Protein AF-A0A2K5ARE4-F1 (afdb_monomer_lite)

Sequence (48 aa):
MSVKRYKKSKAIWCNDCDIVFDTLQVAEEHAEQTGHTIKVIEFITDRE

Organism: NCBI:txid2058097

Secondary structure (DSSP, 8-state):
------EEEEEEEETTTTEEESSHHHHHHHHHHH-PPEEEEEEEEP--

Foldseek 3Di:
DDPQDWDWQKWKAFPVVRDIDRDPVVVVVVCVVPVTDIDIDIDTDRDD

Radius of gyration: 14.06 Å; chains: 1; bounding box: 42×15×32 Å

Structure (mmCIF, N/CA/C/O backbone):
data_AF-A0A2K5ARE4-F1
#
_entry.id   AF-A0A2K5ARE4-F1
#
loop_
_atom_site.group_PDB
_atom_site.id
_atom_site.type_symbol
_atom_site.label_atom_id
_atom_site.label_alt_id
_atom_site.label_comp_id
_atom_site.label_asym_id
_atom_site.label_entity_id
_atom_site.label_seq_id
_atom_site.pdbx_PDB_ins_code
_atom_site.Cartn_x
_atom_site.Cartn_y
_atom_site.Cartn_z
_atom_site.occupancy
_atom_site.B_iso_or_equiv
_atom_site.auth_seq_id
_atom_site.auth_comp_id
_atom_site.auth_asym_id
_atom_s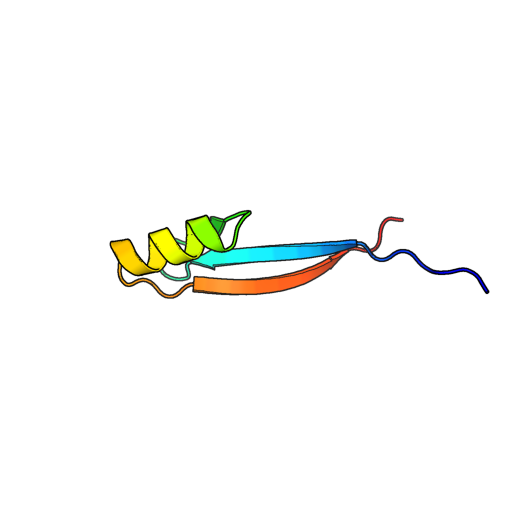ite.auth_atom_id
_atom_site.pdbx_PDB_model_num
ATOM 1 N N . MET A 1 1 ? 32.679 2.295 -17.958 1.00 41.22 1 MET A N 1
ATOM 2 C CA . MET A 1 1 ? 31.588 1.635 -17.206 1.00 41.22 1 MET A CA 1
ATOM 3 C C . MET A 1 1 ? 30.283 2.328 -17.560 1.00 41.22 1 MET A C 1
ATOM 5 O O . MET A 1 1 ? 30.126 3.494 -17.226 1.00 41.22 1 MET A O 1
ATOM 9 N N . SER A 1 2 ? 29.389 1.661 -18.291 1.00 54.84 2 SER A N 1
ATOM 10 C CA . SER A 1 2 ? 28.081 2.217 -18.659 1.00 54.84 2 SER A CA 1
ATOM 11 C C . SER A 1 2 ? 27.114 2.011 -17.496 1.00 54.84 2 SER A C 1
ATOM 13 O O . SER A 1 2 ? 26.747 0.878 -17.191 1.00 54.84 2 SER A O 1
ATOM 15 N N . VAL A 1 3 ? 26.740 3.088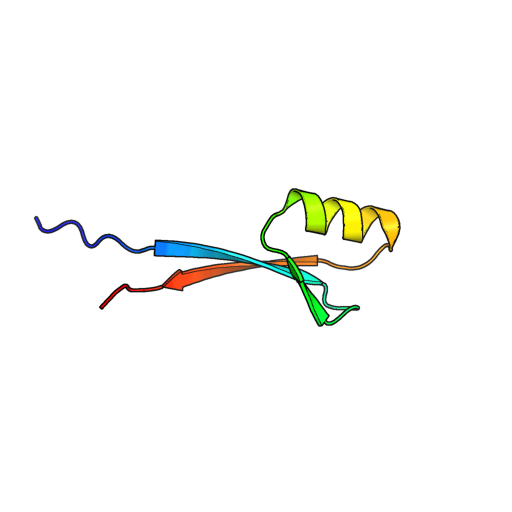 -16.805 1.00 61.03 3 VAL A N 1
ATOM 16 C CA . VAL A 1 3 ? 25.761 3.030 -15.712 1.00 61.03 3 VAL A CA 1
ATOM 17 C C . VAL A 1 3 ? 24.383 2.798 -16.334 1.00 61.03 3 VAL A C 1
ATOM 19 O O . VAL A 1 3 ? 23.795 3.725 -16.890 1.00 61.03 3 VAL A O 1
ATOM 22 N N . LYS A 1 4 ? 23.874 1.561 -16.280 1.00 63.72 4 LYS A N 1
ATOM 23 C CA . LYS A 1 4 ? 22.487 1.260 -16.661 1.00 63.72 4 LYS A CA 1
ATOM 24 C C . LYS A 1 4 ? 21.558 2.006 -15.700 1.00 63.72 4 LYS A C 1
ATOM 26 O O . LYS A 1 4 ? 21.559 1.738 -14.500 1.00 63.72 4 LYS A O 1
ATOM 31 N N . ARG A 1 5 ? 20.812 2.986 -16.213 1.00 63.91 5 ARG A N 1
ATOM 32 C CA . ARG A 1 5 ? 19.834 3.757 -15.436 1.00 63.91 5 ARG A CA 1
ATOM 33 C C . ARG A 1 5 ? 18.521 2.978 -15.398 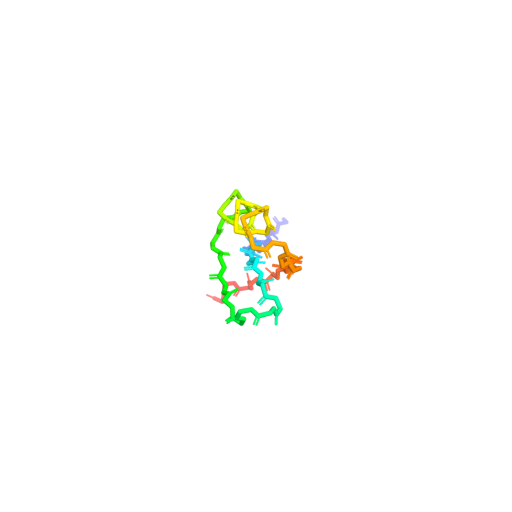1.00 63.91 5 ARG A C 1
ATOM 35 O O . ARG A 1 5 ? 17.704 3.117 -16.297 1.00 63.91 5 ARG A O 1
ATOM 42 N N . TYR A 1 6 ? 18.322 2.170 -14.363 1.00 66.00 6 TYR A N 1
ATOM 43 C CA . TYR A 1 6 ? 17.022 1.561 -14.089 1.00 66.00 6 TYR A CA 1
ATOM 44 C C . TYR A 1 6 ? 16.064 2.603 -13.491 1.00 66.00 6 TYR A C 1
ATOM 46 O O . TYR A 1 6 ? 16.462 3.392 -12.625 1.00 66.00 6 TYR A O 1
ATOM 54 N N . LYS A 1 7 ? 14.793 2.612 -13.916 1.00 67.12 7 LYS A N 1
ATOM 55 C CA . LYS A 1 7 ? 13.755 3.419 -13.262 1.00 67.12 7 LYS A CA 1
ATOM 56 C C . LYS A 1 7 ? 13.079 2.549 -12.203 1.00 67.12 7 LYS A C 1
ATOM 58 O O . LYS A 1 7 ? 12.364 1.601 -12.522 1.00 67.12 7 LYS A O 1
ATOM 63 N N . LYS A 1 8 ? 13.345 2.846 -10.928 1.00 70.06 8 LYS A N 1
ATOM 64 C CA . LYS A 1 8 ? 12.580 2.268 -9.817 1.00 70.06 8 LYS A CA 1
ATOM 65 C C . LYS A 1 8 ? 11.223 2.960 -9.784 1.00 70.06 8 LYS A C 1
ATOM 67 O O . LYS A 1 8 ? 11.164 4.164 -9.538 1.00 70.06 8 LYS A O 1
ATOM 72 N N . SER A 1 9 ? 10.171 2.207 -10.069 1.00 78.81 9 SER A N 1
ATOM 73 C CA . SER A 1 9 ? 8.790 2.652 -9.916 1.00 78.81 9 SER A CA 1
ATOM 74 C C . SER A 1 9 ? 8.226 2.022 -8.647 1.00 78.81 9 SER A C 1
ATOM 76 O O . SER A 1 9 ? 8.509 0.864 -8.336 1.00 78.81 9 SER A O 1
ATOM 78 N N . LYS A 1 10 ? 7.460 2.802 -7.892 1.00 83.19 10 LYS A N 1
ATOM 79 C CA . LYS A 1 10 ? 6.806 2.373 -6.658 1.00 83.19 10 LYS A CA 1
ATOM 80 C C . LYS A 1 10 ? 5.312 2.578 -6.846 1.00 83.19 10 LYS A C 1
ATOM 82 O O . LYS A 1 10 ? 4.906 3.672 -7.214 1.00 83.19 10 LYS A O 1
ATOM 87 N N . ALA A 1 11 ? 4.529 1.535 -6.614 1.00 86.81 11 ALA A N 1
ATOM 88 C CA . ALA A 1 11 ? 3.074 1.590 -6.591 1.00 86.81 11 ALA A CA 1
ATOM 89 C C . ALA A 1 11 ? 2.589 1.095 -5.229 1.00 86.81 11 ALA A C 1
ATOM 91 O O . ALA A 1 11 ? 3.191 0.186 -4.652 1.00 86.81 11 ALA A O 1
ATOM 92 N N . ILE A 1 12 ? 1.524 1.686 -4.697 1.00 92.25 12 ILE A N 1
ATOM 93 C CA . ILE A 1 12 ? 0.924 1.244 -3.439 1.00 92.25 12 ILE A CA 1
ATOM 94 C C . ILE A 1 12 ? -0.482 0.751 -3.737 1.00 92.25 12 ILE A C 1
ATOM 96 O O . ILE A 1 12 ? -1.268 1.480 -4.314 1.00 92.25 12 ILE A O 1
ATOM 100 N N . TRP A 1 13 ? -0.810 -0.477 -3.370 1.00 92.50 13 TRP A N 1
ATOM 101 C CA . TRP A 1 13 ? -2.083 -1.112 -3.700 1.00 92.50 13 TRP A CA 1
ATOM 102 C C . TRP A 1 13 ? -2.858 -1.425 -2.420 1.00 92.50 13 TRP A C 1
ATOM 104 O O . TRP A 1 13 ? -2.313 -2.049 -1.516 1.00 92.50 13 TRP A O 1
ATOM 114 N N . CYS A 1 14 ? -4.119 -1.008 -2.324 1.00 93.88 14 CYS A N 1
ATOM 115 C CA . CYS A 1 14 ? -5.051 -1.498 -1.308 1.00 93.88 14 CYS A CA 1
ATOM 116 C C . CYS A 1 14 ? -5.697 -2.826 -1.738 1.00 93.88 14 CYS A C 1
ATOM 118 O O . CYS A 1 14 ? -6.372 -2.879 -2.765 1.00 93.88 14 CYS A O 1
ATOM 120 N N . ASN A 1 15 ? -5.532 -3.877 -0.932 1.00 89.38 15 ASN A N 1
ATOM 121 C CA . ASN A 1 15 ? -6.040 -5.216 -1.248 1.00 89.38 15 ASN A CA 1
ATOM 122 C C . ASN A 1 15 ? -7.573 -5.324 -1.150 1.00 89.38 15 ASN A C 1
ATOM 124 O O . ASN A 1 15 ? -8.174 -6.149 -1.826 1.00 89.38 15 ASN A O 1
ATOM 128 N N . ASP A 1 16 ? -8.196 -4.501 -0.309 1.00 90.69 16 ASP A N 1
ATOM 129 C CA . ASP A 1 16 ? -9.639 -4.526 -0.065 1.00 90.69 16 ASP A CA 1
ATOM 130 C C . ASP A 1 16 ? -10.426 -3.744 -1.128 1.00 90.69 16 ASP A C 1
ATOM 132 O O . ASP A 1 16 ? -11.494 -4.171 -1.559 1.00 90.69 16 ASP A O 1
ATOM 136 N N . CYS A 1 17 ? -9.895 -2.602 -1.579 1.00 90.44 17 CYS A N 1
ATOM 137 C CA . CYS A 1 17 ? -10.549 -1.763 -2.588 1.00 90.44 17 CYS A CA 1
ATOM 138 C C . CYS A 1 17 ? -10.110 -2.059 -4.024 1.00 90.44 17 CYS A C 1
ATOM 140 O O . CYS A 1 17 ? -10.728 -1.550 -4.955 1.00 90.44 17 CYS A O 1
ATOM 142 N N . ASP A 1 18 ? -9.035 -2.825 -4.201 1.00 89.38 18 ASP A N 1
ATOM 143 C CA . ASP A 1 18 ? -8.393 -3.055 -5.495 1.00 89.38 18 ASP A CA 1
ATOM 144 C C . ASP A 1 18 ? -7.907 -1.759 -6.185 1.00 89.38 18 ASP A C 1
ATOM 146 O O . ASP A 1 18 ? -7.928 -1.620 -7.405 1.00 89.38 18 ASP A O 1
ATOM 150 N N . ILE A 1 19 ? -7.476 -0.770 -5.390 1.00 88.62 19 ILE A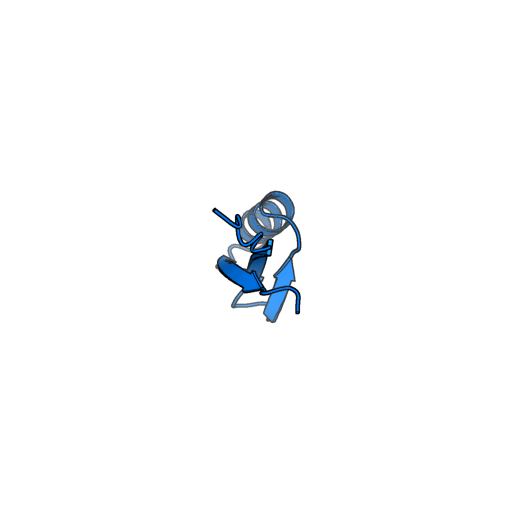 N 1
ATOM 151 C CA . ILE A 1 19 ? -7.049 0.554 -5.878 1.00 88.62 19 ILE A CA 1
ATOM 152 C C . ILE A 1 19 ? -5.535 0.691 -5.759 1.00 88.62 19 ILE A C 1
ATOM 154 O O . ILE A 1 19 ? -4.946 0.331 -4.735 1.00 88.62 19 ILE A O 1
ATOM 158 N N . VAL A 1 20 ? -4.915 1.270 -6.788 1.00 90.06 20 VAL A N 1
ATOM 159 C CA . VAL A 1 20 ? -3.501 1.653 -6.788 1.00 90.06 20 VAL A CA 1
ATOM 160 C C . VAL A 1 20 ? -3.364 3.157 -6.552 1.00 90.06 20 VAL A C 1
ATOM 162 O O . VAL A 1 20 ? -4.028 3.968 -7.191 1.00 90.06 20 VAL A O 1
ATOM 165 N N . PHE A 1 21 ? -2.467 3.514 -5.644 1.00 89.88 21 PHE A N 1
ATOM 166 C CA . PHE A 1 21 ? -2.089 4.863 -5.270 1.00 89.88 21 PHE A CA 1
ATOM 167 C C . PHE A 1 21 ? -0.668 5.164 -5.753 1.00 89.88 21 PHE A C 1
ATOM 169 O O . PHE A 1 21 ? 0.244 4.338 -5.632 1.00 89.88 21 PHE A O 1
ATOM 176 N N . ASP A 1 22 ? -0.481 6.383 -6.257 1.00 84.88 22 ASP A N 1
ATOM 177 C CA . ASP A 1 22 ? 0.814 6.907 -6.711 1.00 84.88 22 ASP A CA 1
ATOM 178 C C . ASP A 1 22 ? 1.752 7.267 -5.549 1.00 84.88 22 ASP A C 1
ATOM 180 O O . ASP A 1 22 ? 2.975 7.192 -5.674 1.00 84.88 22 ASP A O 1
ATOM 184 N N . THR A 1 23 ? 1.199 7.670 -4.402 1.00 88.31 23 THR A N 1
ATOM 185 C CA . THR A 1 23 ? 1.971 8.147 -3.251 1.00 88.31 23 THR A CA 1
ATOM 186 C C . THR A 1 23 ? 1.644 7.365 -1.988 1.00 88.31 23 THR A C 1
ATOM 188 O O . THR A 1 23 ? 0.499 7.002 -1.726 1.00 88.31 23 THR A O 1
ATOM 191 N N . LEU A 1 24 ? 2.682 7.124 -1.180 1.00 89.44 24 LEU A N 1
ATOM 192 C CA . LEU A 1 24 ? 2.550 6.427 0.100 1.00 89.44 24 LEU A CA 1
ATOM 193 C C . LEU A 1 24 ? 1.588 7.175 1.029 1.00 89.44 24 LEU A C 1
ATOM 195 O O . LEU A 1 24 ? 0.716 6.553 1.610 1.00 89.44 24 LEU A O 1
ATOM 199 N N . GLN A 1 25 ? 1.697 8.505 1.079 1.00 91.62 25 GLN A N 1
ATOM 200 C CA . GLN A 1 25 ? 0.884 9.351 1.951 1.00 91.62 25 GLN A CA 1
ATOM 201 C C . GLN A 1 25 ? -0.621 9.166 1.721 1.00 91.62 25 GLN A C 1
ATOM 203 O O . GLN A 1 25 ? -1.370 9.032 2.680 1.00 91.62 25 GLN A O 1
ATOM 208 N N . VAL A 1 26 ? -1.067 9.128 0.461 1.00 91.38 26 VAL A N 1
ATOM 209 C CA . VAL A 1 26 ? -2.494 8.949 0.142 1.00 91.38 26 VAL A CA 1
ATOM 210 C C . VAL A 1 26 ? -2.952 7.535 0.496 1.00 91.38 26 VAL A C 1
ATOM 212 O O . VAL A 1 26 ? -4.065 7.345 0.975 1.00 91.38 26 VAL A O 1
ATOM 215 N N . ALA A 1 27 ? -2.091 6.536 0.295 1.00 91.75 27 ALA A N 1
ATOM 216 C CA . ALA A 1 27 ? -2.404 5.165 0.669 1.00 91.75 27 ALA A CA 1
ATOM 217 C C . ALA A 1 27 ? -2.468 4.974 2.193 1.00 91.75 27 ALA A C 1
ATOM 219 O O . ALA A 1 27 ? -3.345 4.261 2.671 1.00 91.75 27 ALA A O 1
ATOM 220 N N . GLU A 1 28 ? -1.563 5.597 2.950 1.00 92.62 28 GLU A N 1
ATOM 221 C CA . GLU A 1 28 ? -1.576 5.574 4.417 1.00 92.62 28 GLU A CA 1
ATOM 222 C C . GLU A 1 28 ? -2.826 6.262 4.954 1.00 92.62 28 GLU A C 1
ATOM 224 O O . GLU A 1 28 ? -3.556 5.654 5.729 1.00 92.62 28 GLU A O 1
ATOM 229 N N . GLU A 1 29 ? -3.149 7.453 4.448 1.00 94.69 29 GLU A N 1
ATOM 230 C CA . GLU A 1 29 ? -4.387 8.145 4.806 1.00 94.69 29 GLU A CA 1
ATOM 231 C C . GLU A 1 29 ? -5.622 7.279 4.492 1.00 94.69 29 GLU A C 1
ATOM 233 O O . GLU A 1 29 ? -6.540 7.174 5.306 1.00 94.69 29 GLU A O 1
ATOM 238 N N . HIS A 1 30 ? -5.638 6.596 3.342 1.00 93.06 30 HIS A N 1
ATOM 239 C CA . HIS A 1 30 ? -6.694 5.646 3.005 1.00 93.06 30 HIS A CA 1
ATOM 240 C C . HIS A 1 30 ? -6.768 4.486 4.007 1.00 93.06 30 HIS A C 1
ATOM 242 O O . HIS A 1 30 ? -7.862 4.153 4.466 1.00 93.06 30 HIS A O 1
ATOM 248 N N . ALA A 1 31 ? -5.631 3.881 4.361 1.00 92.81 31 ALA A N 1
ATOM 249 C CA . ALA A 1 31 ? -5.560 2.790 5.330 1.00 92.81 31 ALA A CA 1
ATOM 250 C C . ALA A 1 31 ? -6.026 3.230 6.726 1.00 92.81 31 ALA A C 1
ATOM 252 O O . ALA A 1 31 ? -6.730 2.478 7.391 1.00 92.81 31 ALA A O 1
ATOM 253 N N . GLU A 1 32 ? -5.703 4.451 7.154 1.00 94.50 32 GLU A N 1
ATOM 254 C CA . GLU A 1 32 ? -6.150 5.007 8.435 1.00 94.50 32 GLU A CA 1
ATOM 255 C C . GLU A 1 32 ? -7.654 5.316 8.446 1.00 94.50 32 GLU A C 1
ATOM 257 O O . GLU A 1 32 ? -8.331 5.040 9.437 1.00 94.50 32 GLU A O 1
ATOM 262 N N . GLN A 1 33 ? -8.202 5.847 7.348 1.00 94.69 33 GLN A N 1
ATOM 263 C CA . GLN A 1 33 ? -9.631 6.172 7.248 1.00 94.69 33 GLN A CA 1
ATOM 264 C C . GLN A 1 33 ? -10.522 4.932 7.127 1.00 94.69 33 GLN A C 1
ATOM 266 O O . GLN A 1 33 ? -11.640 4.919 7.641 1.00 94.69 33 GLN A O 1
ATOM 271 N N . THR A 1 34 ? -10.055 3.907 6.414 1.00 92.38 34 THR A N 1
ATOM 272 C CA . THR A 1 34 ? -10.855 2.711 6.101 1.00 92.38 34 THR A CA 1
ATOM 273 C C . THR A 1 34 ? -10.511 1.506 6.970 1.00 92.38 34 THR A C 1
ATOM 275 O O . THR A 1 34 ? -11.316 0.587 7.087 1.00 92.38 34 THR A O 1
ATOM 278 N N . GLY A 1 35 ? -9.327 1.490 7.584 1.00 92.94 35 GLY A N 1
ATOM 279 C CA . GLY A 1 35 ? -8.781 0.307 8.247 1.00 92.94 35 GLY A CA 1
ATOM 280 C C . GLY A 1 35 ? -8.318 -0.782 7.273 1.00 92.94 35 GLY A C 1
ATOM 281 O O . GLY A 1 35 ? -8.153 -1.928 7.690 1.00 92.94 35 GLY A O 1
ATOM 282 N N . HIS A 1 36 ? -8.145 -0.470 5.985 1.00 93.44 36 HIS A N 1
ATOM 283 C CA . HIS A 1 36 ? -7.746 -1.448 4.974 1.00 93.44 36 HIS A CA 1
ATOM 284 C C . HIS A 1 36 ? -6.245 -1.717 4.941 1.00 93.44 36 HIS A C 1
ATOM 286 O O . HIS A 1 36 ? -5.415 -0.889 5.324 1.00 93.44 36 HIS A O 1
ATOM 292 N N . THR A 1 37 ? -5.887 -2.877 4.390 1.00 90.56 37 THR A N 1
ATOM 293 C CA . THR A 1 37 ? -4.480 -3.248 4.238 1.00 90.56 37 THR A CA 1
ATOM 294 C C . THR A 1 37 ? -3.934 -2.734 2.909 1.00 90.56 37 THR A C 1
ATOM 296 O O . THR A 1 37 ? -4.386 -3.127 1.829 1.00 90.56 37 THR A O 1
ATOM 299 N N . ILE A 1 38 ? -2.911 -1.882 2.985 1.00 92.69 38 ILE A N 1
ATOM 300 C CA . ILE A 1 38 ? -2.143 -1.427 1.823 1.00 92.69 38 ILE A CA 1
ATOM 301 C C . ILE A 1 38 ? -0.845 -2.224 1.672 1.00 92.69 38 ILE A C 1
ATOM 303 O O . ILE A 1 38 ? -0.189 -2.597 2.645 1.00 92.69 38 ILE A O 1
ATOM 307 N N . LYS A 1 39 ? -0.447 -2.468 0.426 1.00 91.62 39 LYS A N 1
ATOM 308 C CA . LYS A 1 39 ? 0.766 -3.182 0.046 1.00 91.62 39 LYS A CA 1
ATOM 309 C C . LYS A 1 39 ? 1.594 -2.316 -0.884 1.00 91.62 39 LYS A C 1
ATOM 311 O O . LYS A 1 39 ? 1.141 -1.886 -1.939 1.00 91.62 39 LYS A O 1
ATOM 316 N N . VAL A 1 40 ? 2.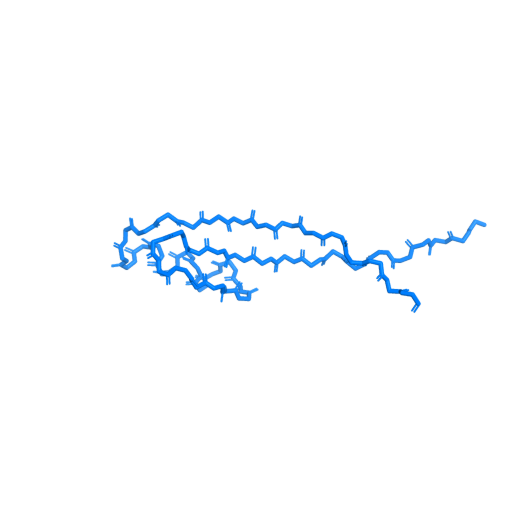840 -2.089 -0.504 1.00 89.06 40 VAL A N 1
ATOM 317 C CA . VAL A 1 40 ? 3.793 -1.328 -1.307 1.00 89.06 40 VAL A CA 1
ATOM 318 C C . VAL A 1 40 ? 4.533 -2.282 -2.239 1.00 89.06 40 VAL A C 1
ATOM 320 O O . VAL A 1 40 ? 5.137 -3.254 -1.786 1.00 89.06 40 VAL A O 1
ATOM 323 N N . ILE A 1 41 ? 4.491 -2.006 -3.538 1.00 87.06 41 ILE A N 1
ATOM 324 C CA . ILE A 1 41 ? 5.129 -2.805 -4.581 1.00 87.06 41 ILE A CA 1
ATOM 325 C C . ILE A 1 41 ? 6.162 -1.925 -5.279 1.00 87.06 41 ILE A C 1
ATOM 327 O O . ILE A 1 41 ? 5.833 -0.937 -5.934 1.00 87.06 41 ILE A O 1
ATOM 331 N N . GLU A 1 42 ? 7.431 -2.290 -5.137 1.00 85.50 42 GLU A N 1
ATOM 332 C CA . GLU A 1 42 ? 8.532 -1.670 -5.870 1.00 85.50 42 GLU A CA 1
ATOM 333 C C . GLU A 1 42 ? 8.910 -2.566 -7.044 1.00 85.50 42 GLU A C 1
ATOM 335 O O . GLU A 1 42 ? 9.195 -3.751 -6.866 1.00 85.50 42 GLU A O 1
ATOM 340 N N . PHE A 1 43 ? 8.921 -2.008 -8.249 1.00 82.00 43 PHE A N 1
ATOM 341 C CA . PHE A 1 43 ? 9.301 -2.738 -9.448 1.00 82.00 43 PHE A CA 1
ATOM 342 C C . PHE A 1 43 ? 10.284 -1.929 -10.287 1.00 82.00 43 PHE A C 1
ATOM 344 O O . PHE A 1 43 ? 10.232 -0.700 -10.390 1.00 82.00 43 PHE A O 1
ATOM 351 N N . ILE A 1 44 ? 11.239 -2.646 -10.868 1.00 79.25 44 ILE A N 1
ATOM 352 C CA . ILE A 1 44 ? 12.242 -2.070 -11.752 1.00 79.25 44 ILE A CA 1
ATOM 353 C C . ILE A 1 44 ? 11.658 -2.092 -13.160 1.00 79.25 44 ILE A C 1
ATOM 355 O O . ILE A 1 44 ? 11.388 -3.162 -13.696 1.00 79.25 44 ILE A O 1
ATOM 359 N N . THR A 1 45 ? 11.471 -0.914 -13.750 1.00 70.00 45 THR A N 1
ATOM 360 C CA . THR A 1 45 ? 11.189 -0.798 -15.184 1.00 70.00 45 THR A CA 1
ATOM 361 C C . THR A 1 45 ? 12.493 -0.474 -15.899 1.00 70.00 45 THR A C 1
ATOM 363 O O . THR A 1 45 ? 13.139 0.541 -15.613 1.00 70.00 45 THR A O 1
ATOM 366 N N . ASP A 1 46 ? 12.914 -1.376 -16.784 1.00 68.06 46 ASP A N 1
ATOM 367 C CA . ASP A 1 46 ? 13.967 -1.087 -17.752 1.00 68.06 46 ASP A CA 1
ATOM 368 C C . ASP A 1 46 ? 13.357 -0.197 -18.839 1.00 68.06 46 ASP A C 1
ATOM 370 O O . ASP A 1 46 ? 12.236 -0.434 -19.293 1.00 68.06 46 ASP A O 1
ATOM 374 N N . ARG A 1 47 ? 14.039 0.897 -19.173 1.00 59.56 47 ARG A N 1
ATOM 375 C CA . ARG A 1 47 ? 13.625 1.789 -20.255 1.00 59.56 47 ARG A CA 1
ATOM 376 C C . ARG A 1 47 ? 14.473 1.385 -21.456 1.00 59.56 47 ARG A C 1
ATOM 378 O O . ARG A 1 47 ? 15.639 1.774 -21.492 1.00 59.56 47 ARG A O 1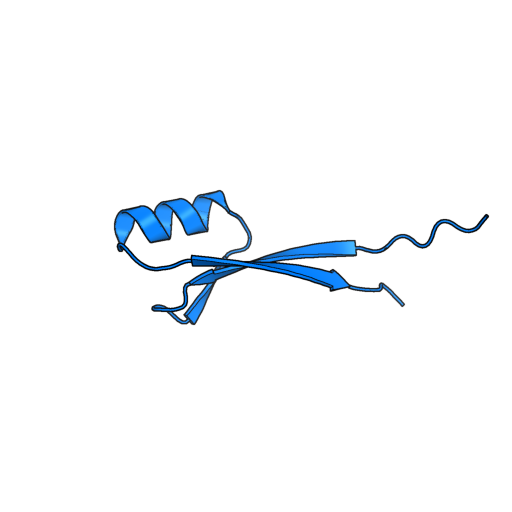
ATOM 385 N N . GLU A 1 48 ? 13.900 0.555 -22.330 1.00 57.50 48 GLU A N 1
ATOM 386 C CA . GLU A 1 48 ? 14.508 0.149 -23.609 1.00 57.50 48 GLU A CA 1
ATOM 387 C C . GLU A 1 48 ? 14.893 1.358 -24.476 1.00 57.50 48 GLU A C 1
ATOM 389 O O . GLU A 1 48 ? 14.173 2.389 -24.425 1.00 57.50 48 GLU A O 1
#

pLDDT: mean 82.82, std 13.14, range [41.22, 94.69]